Protein AF-A0A643IRL0-F1 (afdb_monomer_lite)

Radius of gyration: 14.01 Å; chains: 1; bounding box: 36×24×36 Å

pLDDT: mean 96.26, std 2.52, range [81.94, 98.56]

Organism: Pseudomonas aeruginosa (NCBI:txid287)

Sequence (104 aa):
YALASWDPQTRQLTLLRDEFGIKPLYYSYQPERGLLAFASEPRALLHLLGGARADAEAIAQVVAAGVPLEGQTLFQQVRLLLPGEVLRFDLSQERPRLCQRQRL

Structure (mmCIF, N/CA/C/O backbone):
data_AF-A0A643IRL0-F1
#
_entry.id   AF-A0A643IRL0-F1
#
loop_
_atom_site.group_PDB
_atom_site.id
_atom_site.type_symbol
_atom_site.label_atom_id
_atom_site.label_alt_id
_atom_site.label_comp_id
_atom_site.label_asym_id
_atom_site.label_entity_id
_atom_site.label_seq_id
_atom_site.pdbx_PDB_ins_code
_atom_site.Cartn_x
_atom_site.Cartn_y
_atom_site.Cartn_z
_atom_site.occupancy
_atom_site.B_iso_or_equiv
_atom_site.auth_seq_id
_atom_site.auth_comp_id
_atom_site.auth_asym_id
_atom_site.auth_atom_id
_atom_site.pdbx_PDB_model_num
ATOM 1 N N . TYR A 1 1 ? 8.823 -2.623 9.743 1.00 90.44 1 TYR A N 1
ATOM 2 C CA . TYR A 1 1 ? 7.580 -3.402 9.854 1.00 90.44 1 TYR A CA 1
ATOM 3 C C . TYR A 1 1 ? 6.498 -2.808 8.955 1.00 90.44 1 TYR A C 1
ATOM 5 O O . TYR A 1 1 ? 6.548 -1.640 8.606 1.00 90.44 1 TYR A O 1
ATOM 13 N N . ALA A 1 2 ? 5.491 -3.605 8.613 1.00 96.38 2 ALA A N 1
ATOM 14 C CA . ALA A 1 2 ? 4.258 -3.137 7.989 1.00 96.38 2 ALA A CA 1
ATOM 15 C C . ALA A 1 2 ? 3.082 -3.722 8.771 1.00 96.38 2 ALA A C 1
ATOM 17 O O . ALA A 1 2 ? 3.156 -4.885 9.175 1.00 96.38 2 ALA A O 1
ATOM 18 N N . LEU A 1 3 ? 2.039 -2.933 9.015 1.00 96.50 3 LEU A N 1
ATOM 19 C CA . LEU A 1 3 ? 0.909 -3.347 9.844 1.00 96.50 3 LEU A CA 1
ATOM 20 C C . LEU A 1 3 ? -0.416 -2.859 9.252 1.00 96.50 3 LEU A C 1
ATOM 22 O O . LEU A 1 3 ? -0.504 -1.771 8.683 1.00 96.50 3 LEU A O 1
ATOM 26 N N . ALA A 1 4 ? -1.450 -3.671 9.449 1.00 97.88 4 ALA A N 1
ATOM 27 C CA . ALA A 1 4 ? -2.841 -3.277 9.326 1.00 97.88 4 ALA A CA 1
ATOM 28 C C . ALA A 1 4 ? -3.495 -3.390 10.710 1.00 97.88 4 ALA A C 1
ATOM 30 O O . ALA A 1 4 ? -3.436 -4.448 11.333 1.00 97.88 4 ALA A O 1
ATOM 31 N N . SER A 1 5 ? -4.085 -2.300 11.194 1.00 97.94 5 SER A N 1
ATOM 32 C CA . SER A 1 5 ? -4.793 -2.238 12.474 1.00 97.94 5 SER A CA 1
ATOM 33 C C . SER A 1 5 ? -6.266 -1.946 12.229 1.00 97.94 5 SER A C 1
ATOM 35 O O . SER A 1 5 ? -6.596 -0.958 11.572 1.00 97.94 5 SER A O 1
ATOM 37 N N . TRP A 1 6 ? -7.140 -2.809 12.742 1.00 98.12 6 TRP A N 1
ATOM 38 C CA . TRP A 1 6 ? -8.587 -2.659 12.652 1.00 98.12 6 TRP A CA 1
ATOM 39 C C . TRP A 1 6 ? -9.165 -2.287 14.014 1.00 98.12 6 TRP A C 1
ATOM 41 O O . TRP A 1 6 ? -8.961 -3.008 14.991 1.00 98.12 6 TRP A O 1
ATOM 51 N N . ASP A 1 7 ? -9.924 -1.196 14.052 1.00 97.94 7 ASP A N 1
ATOM 52 C CA . ASP A 1 7 ? -10.738 -0.812 15.198 1.00 97.94 7 ASP A CA 1
ATOM 53 C C . ASP A 1 7 ? -12.221 -1.124 14.910 1.00 97.94 7 ASP A C 1
ATOM 55 O O . ASP A 1 7 ? -12.843 -0.450 14.081 1.00 97.94 7 ASP A O 1
ATOM 59 N N . PRO A 1 8 ? -12.821 -2.124 15.586 1.00 97.19 8 PRO A N 1
ATOM 60 C CA . PRO A 1 8 ? -14.213 -2.501 15.361 1.00 97.19 8 PRO A CA 1
ATOM 61 C C . PRO A 1 8 ? -15.225 -1.490 15.914 1.00 97.19 8 PRO A C 1
ATOM 63 O O . PRO A 1 8 ? -16.366 -1.484 15.452 1.00 97.19 8 PRO A O 1
ATOM 66 N N . GLN A 1 9 ? -14.849 -0.654 16.888 1.00 97.19 9 GLN A N 1
ATOM 67 C CA . GLN A 1 9 ? -15.764 0.320 17.492 1.00 97.19 9 GLN A CA 1
ATOM 68 C C . GLN A 1 9 ? -15.985 1.502 16.553 1.00 97.19 9 GLN A C 1
ATOM 70 O O . GLN A 1 9 ? -17.121 1.902 16.307 1.00 97.19 9 GLN A O 1
ATOM 75 N N . THR A 1 10 ? -14.897 2.031 15.995 1.00 96.56 10 THR A N 1
ATOM 76 C CA . THR A 1 10 ? -14.946 3.153 15.047 1.00 96.56 10 THR A CA 1
ATOM 77 C C . THR A 1 10 ? -15.100 2.701 13.597 1.00 96.56 10 THR A C 1
ATOM 79 O O . THR A 1 10 ? -15.334 3.530 12.721 1.00 96.56 10 THR A O 1
ATOM 82 N N . ARG A 1 11 ? -14.985 1.392 13.336 1.00 97.50 11 ARG A N 1
ATOM 83 C CA . ARG A 1 11 ? -14.920 0.797 11.995 1.00 97.50 11 ARG A CA 1
ATOM 84 C C . ARG A 1 11 ? -13.806 1.407 11.139 1.00 97.50 11 ARG A C 1
ATOM 86 O O . ARG A 1 11 ? -13.994 1.662 9.948 1.00 97.50 11 ARG A O 1
ATOM 93 N N . GLN A 1 12 ? -12.642 1.642 11.743 1.00 98.12 12 GLN A N 1
ATOM 94 C CA . GLN A 1 12 ? -11.493 2.238 11.063 1.00 98.12 12 GLN A CA 1
ATOM 95 C C . GLN A 1 12 ? -10.386 1.220 10.814 1.00 98.12 12 GLN A C 1
ATOM 97 O O . GLN A 1 12 ? -9.932 0.523 11.720 1.00 98.12 12 GLN A O 1
ATOM 102 N N . LEU A 1 13 ? -9.904 1.184 9.573 1.00 98.38 13 LEU A N 1
ATOM 103 C CA . LEU A 1 13 ? -8.725 0.421 9.179 1.00 98.38 13 LEU A CA 1
ATOM 104 C C . LEU A 1 13 ? -7.548 1.378 8.990 1.00 98.38 13 LEU A C 1
ATOM 106 O O . LEU A 1 13 ? -7.605 2.287 8.164 1.00 98.38 13 LEU A O 1
ATOM 110 N N . THR A 1 14 ? -6.465 1.152 9.723 1.00 98.38 14 THR A N 1
ATOM 111 C CA . THR A 1 14 ? -5.206 1.886 9.564 1.00 98.38 14 THR A CA 1
ATOM 112 C C . THR A 1 14 ? -4.157 0.977 8.934 1.00 98.38 14 THR A C 1
ATOM 114 O O . THR A 1 14 ? -3.833 -0.069 9.491 1.00 98.38 14 THR A O 1
ATOM 117 N N . LEU A 1 15 ? -3.610 1.384 7.791 1.00 98.50 15 LEU A N 1
ATOM 118 C CA . LEU A 1 15 ? -2.446 0.767 7.157 1.00 98.50 15 LEU A CA 1
ATOM 119 C C . LEU A 1 15 ? -1.231 1.646 7.422 1.00 98.50 15 LEU A C 1
ATOM 121 O O . LEU A 1 15 ? -1.292 2.855 7.206 1.00 98.50 15 LEU A O 1
ATOM 125 N N . LEU A 1 16 ? -0.138 1.052 7.882 1.00 97.12 16 LEU A N 1
ATOM 126 C CA . LEU A 1 16 ? 1.064 1.795 8.242 1.00 97.12 16 LEU A CA 1
ATOM 127 C C . LEU A 1 16 ? 2.329 1.019 7.886 1.00 97.12 16 LEU A C 1
ATOM 129 O O . LEU A 1 16 ? 2.384 -0.213 7.999 1.00 97.12 16 LEU A O 1
ATOM 133 N N . ARG A 1 17 ? 3.357 1.757 7.472 1.00 97.25 17 ARG A N 1
ATOM 134 C CA . ARG A 1 17 ? 4.681 1.224 7.149 1.00 97.25 17 ARG A CA 1
ATOM 135 C C . ARG A 1 17 ? 5.747 1.955 7.952 1.00 97.25 17 ARG A C 1
ATOM 137 O O . ARG A 1 17 ? 5.645 3.156 8.172 1.00 97.25 17 ARG A O 1
ATOM 144 N N . ASP A 1 18 ? 6.769 1.219 8.379 1.00 95.19 18 ASP A N 1
ATOM 145 C CA . ASP A 1 18 ? 7.921 1.786 9.076 1.00 95.19 18 ASP A CA 1
ATOM 146 C C . ASP A 1 18 ? 8.635 2.866 8.253 1.00 95.19 18 ASP A C 1
ATOM 148 O O . ASP A 1 18 ? 8.589 2.846 7.021 1.00 95.19 18 ASP A O 1
ATOM 152 N N . GLU A 1 19 ? 9.329 3.773 8.939 1.00 95.31 19 GLU A N 1
ATOM 153 C CA . GLU A 1 19 ? 10.045 4.914 8.345 1.00 95.31 19 GLU A CA 1
ATOM 154 C C . GLU A 1 19 ? 11.103 4.498 7.318 1.00 95.31 19 GLU A C 1
ATOM 156 O O . GLU A 1 19 ? 11.300 5.181 6.318 1.00 95.31 19 GLU A O 1
ATOM 161 N N . PHE A 1 20 ? 11.747 3.346 7.518 1.00 94.06 20 PHE A N 1
ATOM 162 C CA . PHE A 1 20 ? 12.749 2.820 6.589 1.00 94.06 20 PHE A CA 1
ATOM 163 C C . PHE A 1 20 ? 12.131 2.019 5.437 1.00 94.06 20 PHE A C 1
ATOM 165 O O . PHE A 1 20 ? 12.810 1.692 4.464 1.00 94.06 20 PHE A O 1
ATOM 172 N N . GLY A 1 21 ? 10.846 1.673 5.531 1.00 92.69 21 GLY A N 1
ATOM 173 C CA . GLY A 1 21 ? 10.147 0.865 4.545 1.00 92.69 21 GLY A CA 1
ATOM 174 C C . GLY A 1 21 ? 10.743 -0.530 4.360 1.00 92.69 21 GLY A C 1
ATOM 175 O O . GLY A 1 21 ? 10.646 -1.082 3.265 1.00 92.69 21 GLY A O 1
ATOM 176 N N . ILE A 1 22 ? 11.340 -1.138 5.388 1.00 94.25 22 ILE A N 1
ATOM 177 C CA . ILE A 1 22 ? 12.026 -2.437 5.234 1.00 94.25 22 ILE A CA 1
ATOM 178 C C . ILE A 1 22 ? 11.047 -3.531 4.797 1.00 94.25 22 ILE A C 1
ATOM 180 O O . ILE A 1 22 ? 11.383 -4.384 3.974 1.00 94.25 22 ILE A O 1
ATOM 184 N N . LYS A 1 23 ? 9.827 -3.531 5.349 1.00 96.50 23 LYS A N 1
ATOM 185 C CA . LYS A 1 23 ? 8.785 -4.491 4.956 1.00 96.50 23 LYS A CA 1
ATOM 186 C C . LYS A 1 23 ? 7.773 -3.809 4.033 1.00 96.50 23 LYS A C 1
ATOM 188 O O . LYS A 1 23 ? 7.279 -2.739 4.389 1.00 96.50 23 LYS A O 1
ATOM 193 N N . PRO A 1 24 ? 7.487 -4.370 2.846 1.00 96.75 24 PRO A N 1
ATOM 194 C CA . PRO A 1 24 ? 6.532 -3.775 1.925 1.00 96.75 24 PRO A CA 1
ATOM 195 C C . PRO A 1 24 ? 5.089 -3.974 2.400 1.00 96.75 24 PRO A C 1
ATOM 197 O O . PRO A 1 24 ? 4.761 -4.965 3.052 1.00 96.75 24 PRO A O 1
ATOM 200 N N . LEU A 1 25 ? 4.227 -3.032 2.025 1.00 98.19 25 LEU A N 1
ATOM 201 C CA . LEU A 1 25 ? 2.778 -3.145 2.141 1.00 98.19 25 LEU A CA 1
ATOM 202 C C . LEU A 1 25 ? 2.157 -2.574 0.874 1.00 98.19 25 LEU A C 1
ATOM 204 O O . LEU A 1 25 ? 2.278 -1.383 0.600 1.00 98.19 25 LEU A O 1
ATOM 208 N N . TYR A 1 26 ? 1.533 -3.433 0.084 1.00 98.44 26 TYR A N 1
ATOM 209 C CA . TYR A 1 26 ? 0.833 -3.057 -1.133 1.00 98.44 26 TYR A CA 1
ATOM 210 C C . TYR A 1 26 ? -0.651 -2.893 -0.842 1.00 98.44 26 TYR A C 1
ATOM 212 O O . TYR A 1 26 ? -1.195 -3.586 0.019 1.00 98.44 26 TYR A O 1
ATOM 220 N N . TYR A 1 27 ? -1.315 -2.017 -1.585 1.00 98.56 27 TYR A N 1
ATOM 221 C CA . TYR A 1 27 ? -2.756 -1.837 -1.509 1.00 98.56 27 TYR A CA 1
ATOM 222 C C . TYR A 1 27 ? -3.376 -1.551 -2.879 1.00 98.56 27 TYR A C 1
ATOM 224 O O . TYR A 1 27 ? -2.724 -1.051 -3.798 1.00 98.56 27 TYR A O 1
ATOM 232 N N . SER A 1 28 ? -4.661 -1.869 -2.997 1.00 98.19 28 SER A N 1
ATOM 233 C CA . SER A 1 28 ? -5.545 -1.429 -4.070 1.00 98.19 28 SER A CA 1
ATOM 234 C C . SER A 1 28 ? -6.753 -0.755 -3.436 1.00 98.19 28 SER A C 1
ATOM 236 O O . SER A 1 28 ? -7.396 -1.330 -2.558 1.00 98.19 28 SER A O 1
ATOM 238 N N . TYR A 1 29 ? -7.048 0.466 -3.868 1.00 97.75 29 TYR A N 1
ATOM 239 C CA . TYR A 1 29 ? -8.197 1.232 -3.400 1.00 97.75 29 TYR A CA 1
ATOM 240 C C . TYR A 1 29 ? -8.973 1.750 -4.609 1.00 97.75 29 TYR A C 1
ATOM 242 O O . TYR A 1 29 ? -8.462 2.553 -5.389 1.00 97.75 29 TYR A O 1
ATOM 250 N N . GLN A 1 30 ? -10.190 1.241 -4.787 1.00 96.06 30 GLN A N 1
ATOM 251 C CA . GLN A 1 30 ? -11.084 1.567 -5.898 1.00 96.06 30 GLN A CA 1
ATOM 252 C C . GLN A 1 30 ? -12.477 1.861 -5.318 1.00 96.06 30 GLN A C 1
ATOM 254 O O . GLN A 1 30 ? -13.339 0.977 -5.321 1.00 96.06 30 GLN A O 1
ATOM 259 N N . PRO A 1 31 ? -12.709 3.082 -4.796 1.00 93.62 31 PRO A N 1
ATOM 260 C CA . PRO A 1 31 ? -13.937 3.424 -4.072 1.00 93.62 31 PRO A CA 1
ATOM 261 C C . PRO A 1 31 ? -15.199 3.257 -4.921 1.00 93.62 31 PRO A C 1
ATOM 263 O O . PRO A 1 31 ? -16.224 2.814 -4.409 1.00 93.62 31 PRO A O 1
ATOM 266 N N . GLU A 1 32 ? -15.117 3.504 -6.231 1.00 93.38 32 GLU A N 1
ATOM 267 C CA . GLU A 1 32 ? -16.249 3.299 -7.147 1.00 93.38 32 GLU A CA 1
ATOM 268 C C . GLU A 1 32 ? -16.689 1.839 -7.263 1.00 93.38 32 GLU A C 1
ATOM 270 O O . GLU A 1 32 ? -17.852 1.555 -7.541 1.00 93.38 32 GLU A O 1
ATOM 275 N N . ARG A 1 33 ? -15.766 0.907 -7.010 1.00 93.06 33 ARG A N 1
ATOM 276 C CA . ARG A 1 33 ? -16.031 -0.535 -6.960 1.00 93.06 33 ARG A CA 1
ATOM 277 C C . ARG A 1 33 ? -16.252 -1.047 -5.536 1.00 93.06 33 ARG A C 1
ATOM 279 O O . ARG A 1 33 ? -16.391 -2.250 -5.355 1.00 93.06 33 ARG A O 1
ATOM 286 N N . GLY A 1 34 ? -16.217 -0.166 -4.531 1.00 94.62 34 GLY A N 1
ATOM 287 C CA . GLY A 1 34 ? -16.247 -0.551 -3.119 1.00 94.62 34 GLY A CA 1
ATOM 288 C C . GLY A 1 34 ? -15.049 -1.406 -2.686 1.00 94.62 34 GLY A C 1
ATOM 289 O O . GLY A 1 34 ? -15.129 -2.094 -1.675 1.00 94.62 34 GLY A O 1
ATOM 290 N N . LEU A 1 35 ? -13.945 -1.395 -3.442 1.00 95.31 35 LEU A N 1
ATOM 291 C CA . LEU A 1 35 ? -12.805 -2.273 -3.191 1.00 95.31 35 LEU A CA 1
ATOM 292 C C . LEU A 1 35 ? -11.726 -1.558 -2.375 1.00 95.31 35 LEU A C 1
ATOM 294 O O . LEU A 1 35 ? -11.185 -0.531 -2.791 1.00 95.31 35 LEU A O 1
ATOM 298 N N . LEU A 1 36 ? -11.348 -2.183 -1.265 1.00 97.81 36 LEU A N 1
ATOM 299 C CA . LEU A 1 36 ? -10.114 -1.918 -0.538 1.00 97.81 36 LEU A CA 1
ATOM 300 C C . LEU A 1 36 ? -9.446 -3.256 -0.221 1.00 97.81 36 LEU A C 1
ATOM 302 O O . LEU A 1 36 ? -10.037 -4.104 0.441 1.00 97.81 36 LEU A O 1
ATOM 306 N N . ALA A 1 37 ? -8.215 -3.440 -0.685 1.00 98.06 37 ALA A N 1
ATOM 307 C CA . ALA A 1 37 ? -7.424 -4.634 -0.419 1.00 98.06 37 ALA A CA 1
ATOM 308 C C . ALA A 1 37 ? -5.971 -4.259 -0.143 1.00 98.06 37 ALA A C 1
ATOM 310 O O . ALA A 1 37 ? -5.463 -3.284 -0.695 1.00 98.06 37 ALA A O 1
ATOM 311 N N . PHE A 1 38 ? -5.293 -5.044 0.690 1.00 98.50 38 PHE A N 1
ATOM 312 C CA . PHE A 1 38 ? -3.881 -4.863 1.006 1.00 98.50 38 PHE A CA 1
ATOM 313 C C . PHE A 1 38 ? -3.191 -6.211 1.219 1.00 98.50 38 PHE A C 1
ATOM 315 O O . PHE A 1 38 ? -3.833 -7.194 1.584 1.00 98.50 38 PHE A O 1
ATOM 322 N N . ALA A 1 39 ? -1.887 -6.261 0.962 1.00 98.25 39 ALA A N 1
ATOM 323 C CA . ALA A 1 39 ? -1.070 -7.459 1.128 1.00 98.25 39 ALA A CA 1
ATOM 324 C C . ALA A 1 39 ? 0.416 -7.097 1.250 1.00 98.25 39 ALA A C 1
ATOM 326 O O . ALA A 1 39 ? 0.858 -6.065 0.749 1.00 98.25 39 ALA A O 1
ATOM 327 N N . SER A 1 40 ? 1.218 -7.970 1.859 1.00 97.31 40 SER A N 1
ATOM 328 C CA . SER A 1 40 ? 2.683 -7.826 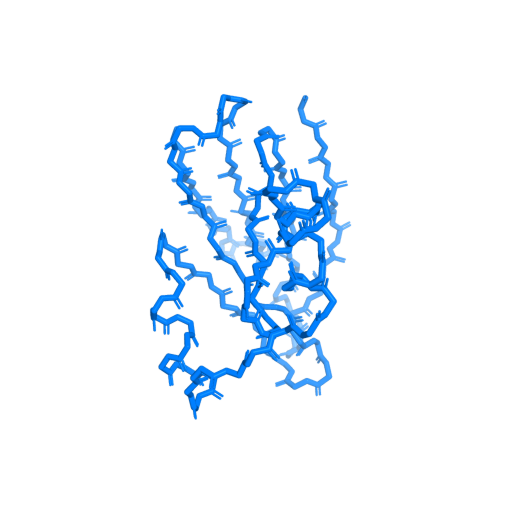1.880 1.00 97.31 40 SER A CA 1
ATOM 329 C C . SER A 1 40 ? 3.334 -8.102 0.521 1.00 97.31 40 SER A C 1
ATOM 331 O O . SER A 1 40 ? 4.490 -7.751 0.312 1.00 97.31 40 SER A O 1
ATOM 333 N N . GLU A 1 41 ? 2.600 -8.704 -0.417 1.00 96.88 41 GLU A N 1
ATOM 334 C CA . GLU A 1 41 ? 3.076 -9.038 -1.757 1.00 96.88 41 GLU A CA 1
ATOM 335 C C . GLU A 1 41 ? 2.057 -8.622 -2.823 1.00 96.88 41 GLU A C 1
ATOM 337 O O . GLU A 1 41 ? 0.853 -8.824 -2.638 1.00 96.88 41 GLU A O 1
ATOM 342 N N . PRO A 1 42 ? 2.506 -8.113 -3.985 1.00 97.12 42 PRO A N 1
ATOM 343 C CA . PRO A 1 42 ? 1.593 -7.641 -5.018 1.00 97.12 42 PRO A CA 1
ATOM 344 C C . PRO A 1 42 ? 0.798 -8.794 -5.641 1.00 97.12 42 PRO A C 1
ATOM 346 O O . PRO A 1 42 ? -0.358 -8.607 -6.004 1.00 97.12 42 PRO A O 1
ATOM 349 N N . ARG A 1 43 ? 1.368 -10.007 -5.714 1.00 96.94 43 ARG A N 1
ATOM 350 C CA . ARG A 1 43 ? 0.743 -11.177 -6.357 1.00 96.94 43 ARG A CA 1
ATOM 351 C C . ARG A 1 43 ? -0.636 -11.511 -5.781 1.00 96.94 43 ARG A C 1
ATOM 353 O O . ARG A 1 43 ? -1.529 -11.868 -6.544 1.00 96.94 43 ARG A O 1
ATOM 360 N N . ALA A 1 44 ? -0.820 -11.359 -4.470 1.00 97.25 44 ALA A N 1
ATOM 361 C CA . ALA A 1 44 ? -2.110 -11.579 -3.821 1.00 97.25 44 ALA A CA 1
ATOM 362 C C . ALA A 1 44 ? -3.182 -10.605 -4.343 1.00 97.25 44 ALA A C 1
ATOM 364 O O . ALA A 1 44 ? -4.301 -11.012 -4.648 1.00 97.25 44 ALA A O 1
ATOM 365 N N . LEU A 1 45 ? -2.813 -9.334 -4.529 1.00 98.06 45 LEU A N 1
ATOM 366 C CA . LEU A 1 45 ? -3.702 -8.323 -5.101 1.00 98.06 45 LEU A CA 1
ATOM 367 C C . LEU A 1 45 ? -3.967 -8.587 -6.583 1.00 98.06 45 LEU A C 1
ATOM 369 O O . LEU A 1 45 ? -5.099 -8.450 -7.025 1.00 98.06 45 LEU A O 1
ATOM 373 N N . LEU A 1 46 ? -2.964 -9.027 -7.346 1.00 97.94 46 LEU A N 1
ATOM 374 C CA . LEU A 1 46 ? -3.157 -9.371 -8.760 1.00 97.94 46 LEU A CA 1
ATOM 375 C C . LEU A 1 46 ? -4.157 -10.514 -8.938 1.00 97.94 46 LEU A C 1
ATOM 377 O O . LEU A 1 46 ? -4.972 -10.462 -9.853 1.00 97.94 46 LEU A O 1
ATOM 381 N N . HIS A 1 47 ? -4.134 -11.522 -8.062 1.00 96.69 47 HIS A N 1
ATOM 382 C CA . HIS A 1 47 ? -5.132 -12.591 -8.087 1.00 96.69 47 HIS A CA 1
ATOM 383 C C . HIS A 1 47 ? -6.548 -12.043 -7.852 1.00 96.69 47 HIS A C 1
ATOM 385 O O . HIS A 1 47 ? -7.455 -12.343 -8.625 1.00 96.69 47 HIS A O 1
ATOM 391 N N . LEU A 1 48 ? -6.716 -11.171 -6.851 1.00 96.31 48 LEU A N 1
ATOM 392 C CA . LEU A 1 48 ? -7.993 -10.513 -6.555 1.00 96.31 48 LEU A CA 1
ATOM 393 C C . LEU A 1 48 ? -8.487 -9.616 -7.705 1.00 96.31 48 LEU A C 1
ATOM 395 O O . LEU A 1 48 ? -9.684 -9.541 -7.962 1.00 96.31 48 LEU A O 1
ATOM 399 N N . LEU A 1 49 ? -7.572 -8.943 -8.408 1.00 96.25 49 LEU A N 1
ATOM 400 C CA . LEU A 1 49 ? -7.877 -8.018 -9.506 1.00 96.25 49 LEU A CA 1
ATOM 401 C C . LEU A 1 49 ? -8.131 -8.715 -10.856 1.00 96.25 49 LEU A C 1
ATOM 403 O O . LEU A 1 49 ? -8.387 -8.039 -11.855 1.00 96.25 49 LEU A O 1
ATOM 407 N N . GLY A 1 50 ? -8.084 -10.050 -10.905 1.00 96.06 50 GLY A N 1
ATOM 408 C CA . GLY A 1 50 ? -8.299 -10.818 -12.134 1.00 96.06 50 GLY A CA 1
ATOM 409 C C . GLY A 1 50 ? -7.076 -10.877 -13.054 1.00 96.06 50 GLY A C 1
ATOM 410 O O . GLY A 1 50 ? -7.222 -11.058 -14.262 1.00 96.06 50 GLY A O 1
ATOM 411 N N . GLY A 1 51 ? -5.873 -10.723 -12.498 1.00 95.06 51 GLY A N 1
ATOM 412 C CA . GLY A 1 51 ? -4.599 -10.887 -13.194 1.00 95.06 51 GLY A CA 1
ATOM 413 C C . GLY A 1 51 ? -3.736 -9.627 -13.242 1.00 95.06 51 GLY A C 1
ATOM 414 O O . GLY A 1 51 ? -4.125 -8.536 -12.826 1.00 95.06 51 GLY A O 1
ATOM 415 N N . ALA A 1 52 ? -2.520 -9.795 -13.762 1.00 95.94 52 ALA A N 1
ATOM 416 C CA . ALA A 1 52 ? -1.570 -8.706 -13.933 1.00 95.94 52 ALA A CA 1
ATOM 417 C C . ALA A 1 52 ? -1.932 -7.849 -15.151 1.00 95.94 52 ALA A C 1
ATOM 419 O O . ALA A 1 52 ? -2.085 -8.362 -16.258 1.00 95.94 52 ALA A O 1
ATOM 420 N N . ARG A 1 53 ? -2.005 -6.531 -14.955 1.00 97.25 53 ARG A N 1
ATOM 421 C CA . ARG A 1 53 ? -2.081 -5.545 -16.039 1.00 97.25 53 ARG A CA 1
ATOM 422 C C . ARG A 1 53 ? -0.920 -4.582 -15.899 1.00 97.25 53 ARG A C 1
ATOM 424 O O . ARG A 1 53 ? -0.744 -4.014 -14.827 1.00 97.25 53 ARG A O 1
ATOM 431 N N . ALA A 1 54 ? -0.136 -4.428 -16.958 1.00 97.31 54 ALA A N 1
ATOM 432 C CA . ALA A 1 54 ? 1.028 -3.556 -16.959 1.00 97.31 54 ALA A CA 1
ATOM 433 C C . ALA A 1 54 ? 0.620 -2.077 -16.868 1.00 97.31 54 ALA A C 1
ATOM 435 O O . ALA A 1 54 ? -0.291 -1.634 -17.570 1.00 97.31 54 ALA A O 1
ATOM 436 N N . ASP A 1 55 ? 1.307 -1.318 -16.021 1.00 97.25 55 ASP A N 1
ATOM 437 C CA . ASP A 1 55 ? 1.193 0.137 -15.958 1.00 97.25 55 ASP A CA 1
ATOM 438 C C . ASP A 1 55 ? 2.273 0.768 -16.850 1.00 97.25 55 ASP A C 1
ATOM 440 O O . ASP A 1 55 ? 3.463 0.729 -16.536 1.00 97.25 55 ASP A O 1
ATOM 444 N N . ALA A 1 56 ? 1.859 1.293 -18.007 1.00 97.25 56 ALA A N 1
ATOM 445 C CA . ALA A 1 56 ? 2.775 1.830 -19.012 1.00 97.25 56 ALA A CA 1
ATOM 446 C C . ALA A 1 56 ? 3.567 3.045 -18.502 1.00 97.25 56 ALA A C 1
ATOM 448 O O . ALA A 1 56 ? 4.726 3.219 -18.877 1.00 97.25 56 ALA A O 1
ATOM 449 N N . GLU A 1 57 ? 2.970 3.852 -17.626 1.00 96.56 57 GLU A N 1
ATOM 450 C CA . GLU A 1 57 ? 3.620 5.027 -17.053 1.00 96.56 57 GLU A CA 1
ATOM 451 C C . GLU A 1 57 ? 4.678 4.614 -16.030 1.00 96.56 57 GLU A C 1
ATOM 453 O O . GLU A 1 57 ? 5.821 5.070 -16.101 1.00 96.56 57 GLU A O 1
ATOM 458 N N . ALA A 1 58 ? 4.355 3.668 -15.145 1.00 97.19 58 ALA A N 1
ATOM 459 C CA . ALA A 1 58 ? 5.338 3.115 -14.217 1.00 97.19 58 ALA A CA 1
ATOM 460 C C . ALA A 1 58 ? 6.499 2.418 -14.951 1.00 97.19 58 ALA A C 1
ATOM 462 O O . ALA A 1 58 ? 7.651 2.514 -14.527 1.00 97.19 58 ALA A O 1
ATOM 463 N N . ILE A 1 59 ? 6.223 1.742 -16.073 1.00 97.56 59 ILE A N 1
ATOM 464 C CA . ILE A 1 59 ? 7.264 1.149 -16.926 1.00 97.56 59 ILE A CA 1
ATOM 465 C C . ILE A 1 59 ? 8.156 2.238 -17.527 1.00 97.56 59 ILE A C 1
ATOM 467 O O . ILE A 1 59 ? 9.379 2.116 -17.462 1.00 97.56 59 ILE A O 1
ATOM 471 N N . ALA A 1 60 ? 7.574 3.310 -18.070 1.00 97.44 60 ALA A N 1
ATOM 472 C CA . ALA A 1 60 ? 8.341 4.427 -18.616 1.00 97.44 60 ALA A CA 1
ATOM 473 C C . ALA A 1 60 ? 9.240 5.076 -17.549 1.00 97.44 60 ALA A C 1
ATOM 475 O O . ALA A 1 60 ? 10.404 5.364 -17.824 1.00 97.44 60 ALA A O 1
ATOM 476 N N . GLN A 1 61 ? 8.747 5.228 -16.315 1.00 97.06 61 GLN A N 1
ATOM 477 C CA . GLN A 1 61 ? 9.540 5.723 -15.183 1.00 97.06 61 GLN A CA 1
ATOM 478 C C . GLN A 1 61 ? 10.712 4.795 -14.851 1.00 97.06 61 GLN A C 1
ATOM 480 O O . GLN A 1 61 ? 11.822 5.271 -14.636 1.00 97.06 61 GLN A O 1
ATOM 485 N N . VAL A 1 62 ? 10.507 3.476 -14.866 1.00 97.19 62 VAL A N 1
ATOM 486 C CA . VAL A 1 62 ? 11.605 2.520 -14.656 1.00 97.19 62 VAL A CA 1
ATOM 487 C C . VAL A 1 62 ? 12.640 2.602 -15.773 1.00 97.19 62 VAL A C 1
ATOM 489 O O . VAL A 1 62 ? 13.832 2.572 -15.489 1.00 97.19 62 VAL A O 1
ATOM 492 N N . VAL A 1 63 ? 12.218 2.754 -17.027 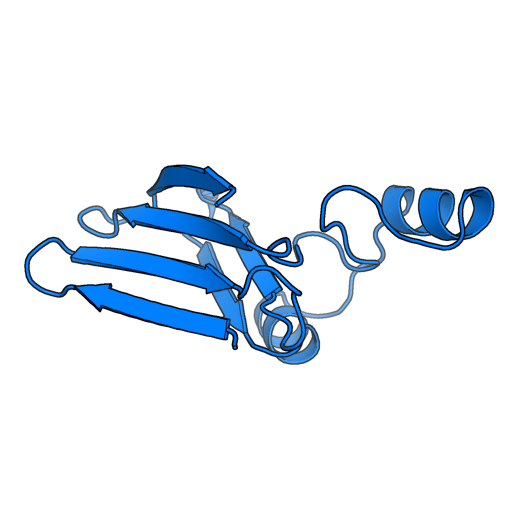1.00 97.50 63 VAL A N 1
ATOM 493 C CA . VAL A 1 63 ? 13.154 2.919 -18.150 1.00 97.50 63 VAL A CA 1
ATOM 494 C C . VAL A 1 63 ? 13.943 4.227 -18.028 1.00 97.50 63 VAL A C 1
ATOM 496 O O . VAL A 1 63 ? 15.146 4.234 -18.273 1.00 97.50 63 VAL A O 1
ATOM 499 N N . ALA A 1 64 ? 13.292 5.323 -17.634 1.00 96.94 64 ALA A N 1
ATOM 500 C CA . ALA A 1 64 ? 13.917 6.643 -17.560 1.00 96.94 64 ALA A CA 1
ATOM 501 C C . ALA A 1 64 ? 14.768 6.860 -16.293 1.00 96.94 64 ALA A C 1
ATOM 503 O O . ALA A 1 64 ? 15.793 7.534 -16.353 1.00 96.94 64 ALA A O 1
ATOM 504 N N . ALA A 1 65 ? 14.339 6.320 -15.150 1.00 95.44 65 ALA A N 1
ATOM 505 C CA . ALA A 1 65 ? 14.879 6.639 -13.824 1.00 95.44 65 ALA A CA 1
ATOM 506 C C . ALA A 1 65 ? 15.224 5.402 -12.971 1.00 95.44 65 ALA A C 1
ATOM 508 O O . ALA A 1 65 ? 15.664 5.540 -11.830 1.00 95.44 65 ALA A O 1
ATOM 509 N N . GLY A 1 66 ? 15.017 4.188 -13.485 1.00 95.44 66 GLY A N 1
ATOM 510 C CA . GLY A 1 66 ? 15.324 2.929 -12.799 1.00 95.44 66 GLY A CA 1
ATOM 511 C C . GLY A 1 66 ? 14.288 2.477 -11.766 1.00 95.44 66 GLY A C 1
ATOM 512 O O . GLY A 1 66 ? 14.355 1.333 -11.318 1.00 95.44 66 GLY A O 1
ATOM 513 N N . VAL A 1 67 ? 13.320 3.325 -11.388 1.00 93.69 67 VAL A N 1
ATOM 514 C CA . VAL A 1 67 ? 12.325 3.022 -10.342 1.00 93.69 67 VAL A CA 1
ATOM 515 C C . VAL A 1 67 ? 10.944 3.613 -10.667 1.00 93.69 67 VAL A C 1
ATOM 517 O O . VAL A 1 67 ? 10.877 4.690 -11.261 1.00 93.69 67 VAL A O 1
ATOM 520 N N . PRO A 1 68 ? 9.833 2.978 -10.238 1.00 93.94 68 PRO A N 1
ATOM 521 C CA . PRO A 1 68 ? 8.526 3.631 -10.220 1.00 93.94 68 PRO A CA 1
ATOM 522 C C . PRO A 1 68 ? 8.475 4.739 -9.160 1.00 93.94 68 PRO A C 1
ATOM 524 O O . PRO A 1 68 ? 9.040 4.605 -8.070 1.00 93.94 68 PRO A O 1
ATOM 527 N N . LEU A 1 69 ? 7.745 5.813 -9.442 1.00 93.88 69 LEU A N 1
ATOM 528 C CA . LEU A 1 69 ? 7.640 6.988 -8.579 1.00 93.88 69 LEU A CA 1
ATOM 529 C C . LEU A 1 69 ? 6.418 6.918 -7.654 1.00 93.88 69 LEU A C 1
ATOM 531 O O . LEU A 1 69 ? 5.391 6.330 -7.982 1.00 93.88 69 LEU A O 1
ATOM 535 N N . GLU A 1 70 ? 6.513 7.552 -6.483 1.00 91.56 70 GLU A N 1
ATOM 536 C CA . GLU A 1 70 ? 5.376 7.787 -5.571 1.00 91.56 70 GLU A CA 1
ATOM 537 C C . GLU A 1 70 ? 4.554 6.538 -5.199 1.00 91.56 70 GLU A C 1
ATOM 539 O O . GLU A 1 70 ? 3.318 6.563 -5.099 1.00 91.56 70 GLU A O 1
ATOM 544 N N . GLY A 1 71 ? 5.248 5.414 -5.008 1.00 94.19 71 GLY A N 1
ATOM 545 C CA . GLY A 1 71 ? 4.612 4.154 -4.636 1.00 94.19 71 GLY A CA 1
ATOM 546 C C . GLY A 1 71 ? 3.797 3.542 -5.775 1.00 94.19 71 GLY A C 1
ATOM 547 O O . GLY A 1 71 ? 2.939 2.697 -5.528 1.00 94.19 71 GLY A O 1
ATOM 548 N N . GLN A 1 72 ? 4.021 3.961 -7.022 1.00 97.19 72 GLN A N 1
ATOM 549 C CA . GLN A 1 72 ? 3.560 3.213 -8.186 1.00 97.19 72 GLN A CA 1
ATOM 550 C C . GLN A 1 72 ? 4.206 1.826 -8.214 1.00 97.19 72 GLN A C 1
ATOM 552 O O . GLN A 1 72 ? 5.264 1.581 -7.629 1.00 97.19 72 GLN A O 1
ATOM 557 N N . THR A 1 73 ? 3.546 0.899 -8.895 1.00 97.50 73 THR A N 1
ATOM 558 C CA . THR A 1 73 ? 4.118 -0.404 -9.224 1.00 97.50 73 THR A CA 1
ATOM 559 C C . THR A 1 73 ? 3.977 -0.624 -10.720 1.00 97.50 73 THR A C 1
ATOM 561 O O . THR A 1 73 ? 3.220 0.078 -11.381 1.00 97.50 73 THR A O 1
ATOM 564 N N . LEU A 1 74 ? 4.662 -1.631 -11.257 1.00 97.44 74 LEU A N 1
ATOM 565 C CA . LEU A 1 74 ? 4.503 -2.025 -12.659 1.00 97.44 74 LEU A CA 1
ATOM 566 C C . LEU A 1 74 ? 3.103 -2.578 -12.976 1.00 97.44 74 LEU A C 1
ATOM 568 O O . LEU A 1 74 ? 2.822 -2.903 -14.128 1.00 97.44 74 LEU A O 1
ATOM 572 N N . PHE A 1 75 ? 2.242 -2.723 -11.965 1.00 97.94 75 PHE A N 1
ATOM 573 C CA . PHE A 1 75 ? 0.897 -3.248 -12.097 1.00 97.94 75 PHE A CA 1
ATOM 574 C C . PHE A 1 75 ? -0.141 -2.150 -11.878 1.00 97.94 75 PHE A C 1
ATOM 576 O O . PHE A 1 75 ? -0.143 -1.469 -10.849 1.00 97.94 75 PHE A O 1
ATOM 583 N N . GLN A 1 76 ? -1.080 -2.037 -12.813 1.00 97.25 76 GLN A N 1
ATOM 584 C CA . GLN A 1 76 ? -2.212 -1.129 -12.677 1.00 97.25 76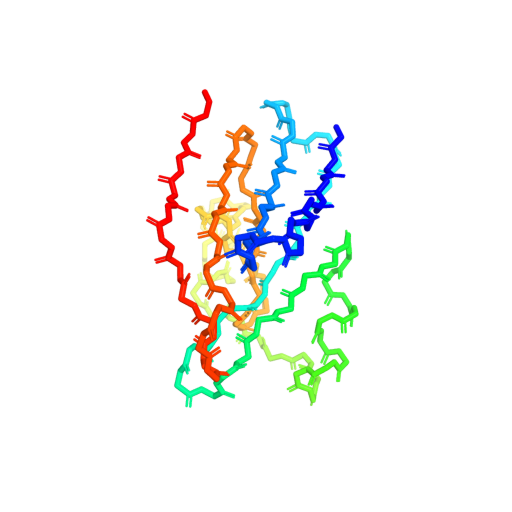 GLN A CA 1
ATOM 585 C C . GLN A 1 76 ? -2.986 -1.426 -11.390 1.00 97.25 76 GLN A C 1
ATOM 587 O O . GLN A 1 76 ? -3.168 -2.581 -11.005 1.00 97.25 76 GLN A O 1
ATOM 592 N N . GLN A 1 77 ? -3.496 -0.368 -10.757 1.00 97.12 77 GLN A N 1
ATOM 593 C CA . GLN A 1 77 ? -4.350 -0.435 -9.562 1.00 97.12 77 GLN A CA 1
ATOM 594 C C . GLN A 1 77 ? -3.682 -1.022 -8.306 1.00 97.12 77 GLN A C 1
ATOM 596 O O . GLN A 1 77 ? -4.361 -1.187 -7.290 1.00 97.12 77 GLN A O 1
ATOM 601 N N . VAL A 1 78 ? -2.375 -1.298 -8.339 1.00 98.25 78 VAL A N 1
ATOM 602 C CA . VAL A 1 78 ? -1.588 -1.717 -7.177 1.00 98.25 78 VAL A CA 1
ATOM 603 C C . VAL A 1 78 ? -0.597 -0.613 -6.832 1.00 98.25 78 VAL A C 1
ATOM 605 O O . VAL A 1 78 ? 0.215 -0.197 -7.661 1.00 98.25 78 VAL A O 1
ATOM 608 N N . ARG A 1 79 ? -0.654 -0.141 -5.588 1.00 98.06 79 ARG A N 1
ATOM 609 C CA . ARG A 1 79 ? 0.267 0.857 -5.038 1.00 98.06 79 ARG A CA 1
ATOM 610 C C . ARG A 1 79 ? 1.066 0.247 -3.896 1.00 98.06 79 ARG A C 1
ATOM 612 O O . ARG A 1 79 ? 0.555 -0.576 -3.142 1.00 98.06 79 ARG A O 1
ATOM 619 N N . LEU A 1 80 ? 2.316 0.659 -3.766 1.00 98.00 80 LEU A N 1
ATOM 620 C CA . LEU A 1 80 ? 3.158 0.412 -2.606 1.00 98.00 80 LEU A CA 1
ATOM 621 C C . LEU A 1 80 ? 2.965 1.565 -1.616 1.00 98.00 80 LEU A C 1
ATOM 623 O O . LEU A 1 80 ? 3.168 2.725 -1.971 1.00 98.00 80 LEU A O 1
ATOM 627 N N . LEU A 1 81 ? 2.590 1.246 -0.379 1.00 97.81 81 LEU A N 1
ATOM 628 C CA . LEU A 1 81 ? 2.556 2.210 0.717 1.00 97.81 81 LEU A CA 1
ATOM 629 C C . LEU A 1 81 ? 3.978 2.707 0.985 1.00 97.81 81 LEU A C 1
ATOM 631 O O . LEU A 1 81 ? 4.893 1.893 1.106 1.00 97.81 81 LEU A O 1
ATOM 635 N N . LEU A 1 82 ? 4.195 4.015 1.039 1.00 9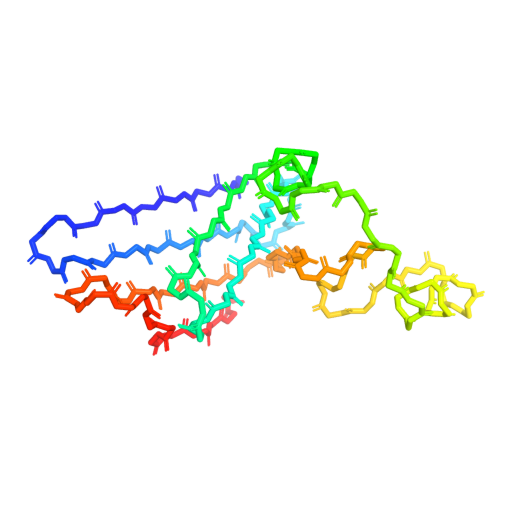7.31 82 LEU A N 1
ATOM 636 C CA . LEU A 1 82 ? 5.529 4.598 1.144 1.00 97.31 82 LEU A CA 1
ATOM 637 C C . LEU A 1 82 ? 6.147 4.379 2.537 1.00 97.31 82 LEU A C 1
ATOM 639 O O . LEU A 1 82 ? 5.425 4.127 3.503 1.00 97.31 82 LEU A O 1
ATOM 643 N N . PRO A 1 83 ? 7.485 4.439 2.661 1.00 96.56 83 PRO A N 1
ATOM 644 C CA . PRO A 1 83 ? 8.140 4.453 3.968 1.00 96.56 83 PRO A CA 1
ATOM 645 C C . PRO A 1 83 ? 7.585 5.582 4.851 1.00 96.56 83 PRO A C 1
ATOM 647 O O . PRO A 1 83 ? 7.380 6.696 4.363 1.00 96.56 83 PRO A O 1
ATOM 650 N N . GLY A 1 84 ? 7.296 5.273 6.117 1.00 96.56 84 GLY A N 1
ATOM 651 C CA . GLY A 1 84 ? 6.704 6.208 7.080 1.00 96.56 84 GLY A CA 1
ATOM 652 C C . GLY A 1 84 ? 5.274 6.652 6.752 1.00 96.56 84 GLY A C 1
ATOM 653 O O . GLY A 1 84 ? 4.777 7.595 7.357 1.00 96.56 84 GLY A O 1
ATOM 654 N N . GLU A 1 85 ? 4.594 6.036 5.781 1.00 97.56 85 GLU A N 1
ATOM 655 C CA . GLU A 1 85 ? 3.243 6.444 5.391 1.00 97.56 85 GLU A CA 1
ATOM 656 C C . GLU A 1 85 ? 2.167 5.716 6.204 1.00 97.56 85 GLU A C 1
ATOM 658 O O . GLU A 1 85 ? 2.230 4.503 6.434 1.00 97.56 85 GLU A O 1
ATOM 663 N N . VAL A 1 86 ? 1.144 6.479 6.591 1.00 98.00 86 VAL A N 1
ATOM 664 C CA . VAL A 1 86 ? -0.067 6.012 7.263 1.00 98.00 86 VAL A CA 1
ATOM 665 C C . VAL A 1 86 ? -1.283 6.360 6.406 1.00 98.00 86 VAL A C 1
ATOM 667 O O . VAL A 1 86 ? -1.499 7.524 6.052 1.00 98.00 86 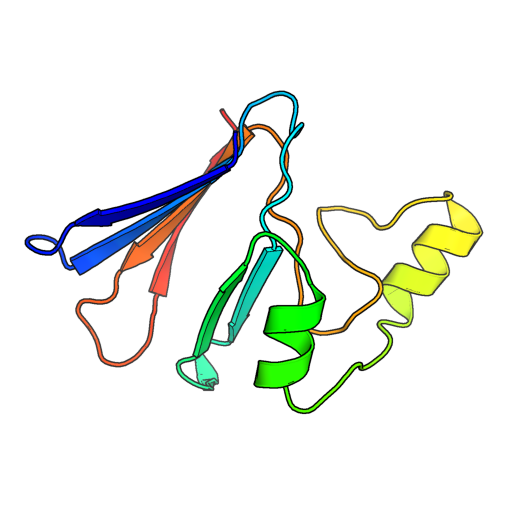VAL A O 1
ATOM 670 N N . LEU A 1 87 ? -2.105 5.353 6.110 1.00 98.31 87 LEU A N 1
ATOM 671 C CA . LEU A 1 87 ? -3.429 5.509 5.508 1.00 98.31 87 LEU A CA 1
ATOM 672 C C . LEU A 1 87 ? -4.495 5.078 6.506 1.00 98.31 87 LEU A C 1
ATOM 674 O O . LEU A 1 87 ? -4.394 4.001 7.093 1.00 98.31 87 LEU A O 1
ATOM 678 N N . ARG A 1 88 ? -5.548 5.881 6.651 1.00 98.38 88 ARG A N 1
ATOM 679 C CA . ARG A 1 88 ? -6.714 5.529 7.465 1.00 98.38 88 ARG A CA 1
ATOM 680 C C . ARG A 1 88 ? -7.976 5.525 6.624 1.00 98.38 88 ARG A C 1
ATOM 682 O O . ARG A 1 88 ? -8.298 6.526 5.981 1.00 98.38 88 ARG A O 1
ATOM 689 N N . PHE A 1 89 ? -8.695 4.415 6.682 1.00 98.38 89 PHE A N 1
ATOM 690 C CA . PHE A 1 89 ? -9.955 4.206 5.994 1.00 98.38 89 PHE A CA 1
ATOM 691 C C . PHE A 1 89 ? -11.102 4.103 6.994 1.00 98.38 89 PHE A C 1
ATOM 693 O O . PHE A 1 89 ? -10.990 3.404 7.999 1.00 98.38 89 PHE A O 1
ATOM 700 N N . ASP A 1 90 ? -12.201 4.781 6.690 1.00 97.69 90 ASP A N 1
ATOM 701 C CA . ASP A 1 90 ? -13.493 4.616 7.347 1.00 97.69 90 ASP A CA 1
ATOM 702 C C . ASP A 1 90 ? -14.304 3.564 6.580 1.00 97.69 90 ASP A C 1
ATOM 704 O O . ASP A 1 90 ? -14.549 3.710 5.377 1.00 97.69 90 ASP A O 1
ATOM 708 N N . LEU A 1 91 ? -14.664 2.488 7.282 1.00 96.75 91 LEU A N 1
ATOM 709 C CA . LEU A 1 91 ? -15.466 1.366 6.791 1.00 96.75 91 LEU A CA 1
ATOM 710 C C . LEU A 1 91 ? -16.846 1.321 7.478 1.00 96.75 91 LEU A C 1
ATOM 712 O O . LEU A 1 91 ? -17.464 0.263 7.585 1.00 96.75 91 LEU A O 1
ATOM 716 N N . SER A 1 92 ? -17.329 2.451 8.004 1.00 95.25 92 SER A N 1
ATOM 717 C CA . SER A 1 92 ? -18.663 2.556 8.606 1.00 95.25 92 SER A CA 1
ATOM 718 C C . SER A 1 92 ? -19.791 2.495 7.579 1.00 95.25 92 SER A C 1
ATOM 720 O O . SER A 1 92 ? -20.887 2.046 7.917 1.00 95.25 92 SER A O 1
ATOM 722 N N . GLN A 1 93 ? -19.496 2.893 6.341 1.00 90.50 93 GLN A N 1
ATOM 723 C CA . GLN A 1 93 ? -20.389 2.881 5.185 1.00 90.50 93 GLN A CA 1
ATOM 724 C C . GLN A 1 93 ? -20.104 1.673 4.279 1.00 90.50 93 GLN A C 1
ATOM 726 O O . GLN A 1 93 ? -19.068 1.024 4.404 1.00 90.50 93 GLN A O 1
ATOM 731 N N . GLU A 1 94 ? -20.991 1.401 3.316 1.00 87.12 94 GLU A N 1
ATOM 732 C CA . GLU A 1 94 ? -20.814 0.301 2.349 1.00 87.12 94 GLU A CA 1
ATOM 733 C C . GLU A 1 94 ? -19.532 0.422 1.513 1.00 87.12 94 GLU A C 1
ATOM 735 O O . GLU A 1 94 ? -18.932 -0.583 1.137 1.00 87.12 94 GLU A O 1
ATOM 740 N N . ARG A 1 95 ? -19.107 1.654 1.208 1.00 94.00 95 ARG A N 1
ATOM 741 C CA . ARG A 1 95 ? -17.896 1.922 0.429 1.00 94.00 95 ARG A CA 1
ATOM 742 C C . ARG A 1 95 ? -16.775 2.408 1.348 1.00 94.00 95 ARG A C 1
ATOM 744 O O . ARG A 1 95 ? -16.972 3.416 2.032 1.00 94.00 95 ARG A O 1
ATOM 751 N N . PRO A 1 96 ? -15.589 1.770 1.315 1.00 95.50 96 PRO A N 1
ATOM 752 C CA . PRO A 1 96 ? -14.418 2.260 2.027 1.00 95.50 96 PRO A CA 1
ATOM 753 C C . PRO A 1 96 ? -14.097 3.700 1.629 1.00 95.50 96 PRO A C 1
ATOM 755 O O . PRO A 1 96 ? -14.040 4.011 0.437 1.00 95.50 96 PRO A O 1
ATOM 758 N N . ARG A 1 97 ? -13.834 4.566 2.609 1.00 96.94 97 ARG A N 1
ATOM 759 C CA . ARG A 1 97 ? -13.421 5.953 2.368 1.00 96.94 97 ARG A CA 1
ATOM 760 C C . ARG A 1 97 ? -12.049 6.209 2.968 1.00 96.94 97 ARG A C 1
ATOM 762 O O . ARG A 1 97 ? -11.858 6.031 4.164 1.00 96.94 97 ARG A O 1
ATOM 769 N N . LEU A 1 98 ? -11.103 6.681 2.159 1.00 97.38 98 LEU A N 1
ATOM 770 C CA . LEU A 1 98 ? -9.836 7.205 2.669 1.00 97.38 98 LEU A CA 1
ATOM 771 C C . LEU A 1 98 ? -10.089 8.528 3.409 1.00 97.38 98 LEU A C 1
ATOM 773 O O . LEU A 1 98 ? -10.504 9.513 2.798 1.00 97.38 98 LEU A O 1
ATOM 777 N N . CYS A 1 99 ? -9.833 8.546 4.714 1.00 96.31 99 CYS A N 1
ATOM 778 C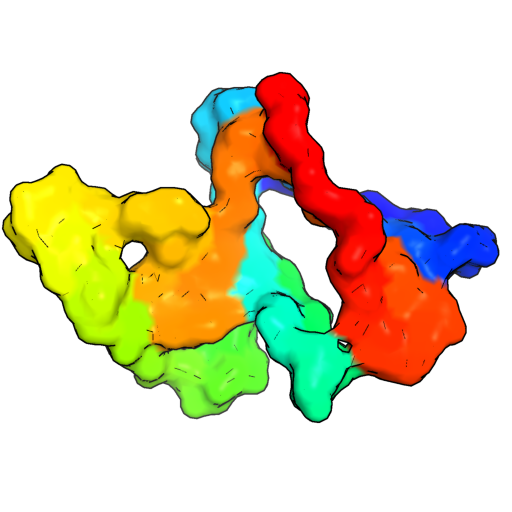 CA . CYS A 1 99 ? -10.066 9.705 5.580 1.00 96.31 99 CYS A CA 1
ATOM 779 C C . CYS A 1 99 ? -8.774 10.435 5.952 1.00 96.31 99 CYS A C 1
ATOM 781 O O . CYS A 1 99 ? -8.812 11.626 6.243 1.00 96.31 99 CYS A O 1
ATOM 783 N N . GLN A 1 100 ? -7.632 9.742 5.935 1.00 95.75 100 GLN A N 1
ATOM 784 C CA . GLN A 1 100 ? -6.339 10.340 6.255 1.00 95.75 100 GLN A CA 1
ATOM 785 C C . GLN A 1 100 ? -5.218 9.691 5.450 1.00 95.75 100 GLN A C 1
ATOM 787 O O . GLN A 1 100 ? -5.165 8.468 5.314 1.00 95.75 100 GLN A O 1
ATOM 792 N N . ARG A 1 101 ? -4.297 10.533 4.979 1.00 96.56 101 ARG A N 1
ATOM 793 C CA . ARG A 1 101 ? -3.016 10.155 4.388 1.00 96.56 101 ARG A CA 1
ATOM 794 C C . ARG A 1 101 ? -1.934 11.037 4.999 1.00 96.56 101 ARG A C 1
ATOM 796 O O . ARG A 1 101 ? -1.978 12.251 4.822 1.00 96.56 101 ARG A O 1
ATOM 803 N N . GLN A 1 102 ? -1.005 10.443 5.736 1.00 94.56 102 GLN A N 1
ATOM 804 C CA . GLN A 1 102 ? 0.035 11.165 6.470 1.00 94.56 102 GLN A CA 1
ATOM 805 C C . GLN A 1 102 ? 1.394 10.491 6.266 1.00 94.56 102 GLN A C 1
ATOM 807 O O . GLN A 1 102 ? 1.461 9.267 6.174 1.00 94.56 102 GLN A O 1
ATOM 812 N N . ARG A 1 103 ? 2.468 11.288 6.217 1.00 88.56 103 ARG A N 1
ATOM 813 C CA . ARG A 1 103 ? 3.839 10.800 6.411 1.00 88.56 103 ARG A CA 1
ATOM 814 C C . ARG A 1 103 ? 4.300 11.143 7.826 1.00 88.56 103 ARG A C 1
ATOM 816 O O . ARG A 1 103 ? 4.000 12.243 8.296 1.00 88.56 103 ARG A O 1
ATOM 823 N N . LEU A 1 104 ? 4.935 10.175 8.476 1.00 81.94 104 LEU A N 1
ATOM 824 C CA . LEU A 1 104 ? 5.657 10.332 9.735 1.00 81.94 104 LEU A CA 1
ATOM 825 C C . LEU A 1 104 ? 6.951 11.121 9.508 1.00 81.94 104 LEU A C 1
ATOM 827 O O . LEU A 1 104 ? 7.523 10.994 8.398 1.00 81.94 104 LEU A O 1
#

Foldseek 3Di:
DWDWDADPVQRKIKTWAAQVNPQKKKWFADQVVLDTDIDSDCVVVQVVVVHFDADVVQVVCCVVPVGGPPQDDRGPRMGIADHQWMWMWGPPDSHIDTPDIDGD

InterPro domains:
  IPR017932 Glutamine amidotransferase type 2 domain [PF13537] (1-46)
  IPR017932 Glutamine amidotransferase type 2 domain [PS51278] (1-92)
  IPR029055 Nucleophile aminohydrolases, N-terminal [G3DSA:3.60.20.10] (1-102)
  IPR029055 Nucleophile aminohydrolases, N-terminal [SSF56235] (1-95)
  IPR051786 Asparagine Synthetase/Amidase [PTHR43284] (1-96)

Secondary structure (DSSP, 8-state):
-EEEEEETTTTEEEEEE-TT--S--EEEEEGGGTEEEEESSHHHHHHHTTS--B-HHHHHHHHHHSS-STTB-SBTT-EEPPTTEEEEEE-SSSS-EEEEEEE-